Protein AF-A0A7C3QHN4-F1 (afdb_monomer)

Structure (mmCIF, N/CA/C/O backbone):
data_AF-A0A7C3QHN4-F1
#
_entry.id   AF-A0A7C3QHN4-F1
#
loop_
_atom_site.group_PDB
_atom_site.id
_atom_site.type_symbol
_atom_site.label_atom_id
_atom_site.label_alt_id
_atom_site.label_comp_id
_atom_site.label_asym_id
_atom_site.label_entity_id
_atom_site.label_seq_id
_atom_site.pdbx_PDB_ins_code
_atom_site.Cartn_x
_atom_site.Cartn_y
_atom_site.Cartn_z
_atom_site.occupancy
_atom_site.B_iso_or_equiv
_atom_site.auth_seq_id
_atom_site.auth_comp_id
_atom_site.auth_asym_id
_atom_site.auth_atom_id
_atom_site.pdbx_PDB_model_num
ATOM 1 N N . MET A 1 1 ? 18.497 22.407 0.314 1.00 33.38 1 MET A N 1
ATOM 2 C CA . MET A 1 1 ? 17.549 23.257 -0.436 1.00 33.38 1 MET A CA 1
ATOM 3 C C . MET A 1 1 ? 16.920 22.397 -1.523 1.00 33.38 1 MET A C 1
ATOM 5 O O . MET A 1 1 ? 17.581 22.090 -2.503 1.00 33.38 1 MET A O 1
ATOM 9 N N . PHE A 1 2 ? 15.707 21.903 -1.270 1.00 35.94 2 PHE A N 1
ATOM 10 C CA . PHE A 1 2 ? 14.905 21.131 -2.220 1.00 35.94 2 PHE A CA 1
ATOM 11 C C . PHE A 1 2 ? 14.189 22.095 -3.163 1.00 35.94 2 PHE A C 1
ATOM 13 O O . PHE A 1 2 ? 13.480 22.973 -2.686 1.00 35.94 2 PHE A O 1
ATOM 20 N N . PHE A 1 3 ? 14.322 21.897 -4.472 1.00 32.31 3 PHE A N 1
ATOM 21 C CA . PHE A 1 3 ? 13.380 22.427 -5.456 1.00 32.31 3 PHE A CA 1
ATOM 22 C C . PHE A 1 3 ? 13.149 21.355 -6.522 1.00 32.31 3 PHE A C 1
ATOM 24 O O . PHE A 1 3 ? 13.901 21.234 -7.483 1.00 32.31 3 PHE A O 1
ATOM 31 N N . PHE A 1 4 ? 12.113 20.543 -6.310 1.00 35.00 4 PHE A N 1
ATOM 32 C CA . PHE A 1 4 ? 11.527 19.675 -7.327 1.00 35.00 4 PHE A CA 1
ATOM 33 C C . PHE A 1 4 ? 10.265 20.388 -7.823 1.00 35.00 4 PHE A C 1
ATOM 35 O O . PHE A 1 4 ? 9.204 20.279 -7.214 1.00 35.00 4 PHE A O 1
ATOM 42 N N . PHE A 1 5 ? 10.399 21.188 -8.883 1.00 34.59 5 PHE A N 1
ATOM 43 C CA . PHE A 1 5 ? 9.253 21.734 -9.607 1.00 34.59 5 PHE A CA 1
ATOM 44 C C . PHE A 1 5 ? 9.023 20.883 -10.852 1.00 34.59 5 PHE A C 1
ATOM 46 O O . PHE A 1 5 ? 9.946 20.608 -11.619 1.00 34.59 5 PHE A O 1
ATOM 53 N N . GLY A 1 6 ? 7.791 20.404 -10.982 1.00 44.94 6 GLY A N 1
ATOM 54 C CA . GLY A 1 6 ? 7.388 19.438 -11.985 1.00 44.94 6 GLY A CA 1
ATOM 55 C C . GLY A 1 6 ? 7.555 19.918 -13.423 1.00 44.94 6 GLY A C 1
ATOM 56 O O . GLY A 1 6 ? 7.281 21.064 -13.766 1.00 44.94 6 GLY A O 1
ATOM 57 N N . VAL A 1 7 ? 7.889 18.956 -14.278 1.00 42.97 7 VAL A N 1
ATOM 58 C CA . VAL A 1 7 ? 7.444 18.921 -15.669 1.00 42.97 7 VAL A CA 1
ATOM 59 C C . VAL A 1 7 ? 6.961 17.497 -15.915 1.00 42.97 7 VAL A C 1
ATOM 61 O O . VAL A 1 7 ? 7.748 16.593 -16.194 1.00 42.97 7 VAL A O 1
ATOM 64 N N . PHE A 1 8 ? 5.655 17.275 -15.766 1.00 38.91 8 PHE A N 1
ATOM 65 C CA . PHE A 1 8 ? 5.013 16.059 -16.255 1.00 38.91 8 PHE A CA 1
ATOM 66 C C . PHE A 1 8 ? 5.017 16.158 -17.783 1.00 38.91 8 PHE A C 1
ATOM 68 O O . PHE A 1 8 ? 4.149 16.782 -18.393 1.00 38.91 8 PHE A O 1
ATOM 75 N N . ARG A 1 9 ? 6.076 15.646 -18.415 1.00 39.66 9 ARG A N 1
ATOM 76 C CA . ARG A 1 9 ? 6.180 15.636 -19.872 1.00 39.66 9 ARG A CA 1
ATOM 77 C C . ARG A 1 9 ? 5.215 14.579 -20.396 1.00 39.66 9 ARG A C 1
ATOM 79 O O . ARG A 1 9 ? 5.546 13.399 -20.435 1.00 39.66 9 ARG A O 1
ATOM 86 N N . VAL 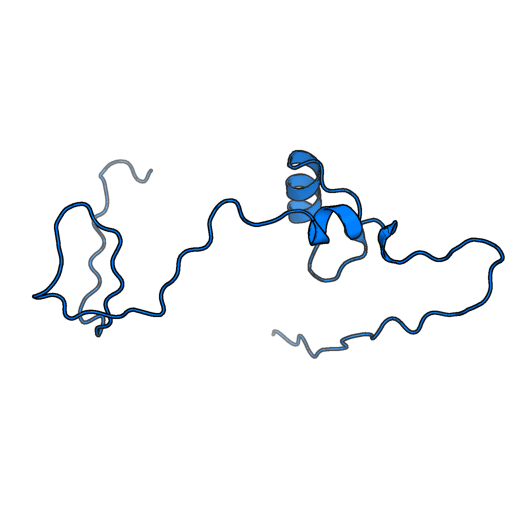A 1 10 ? 4.020 15.023 -20.783 1.00 45.78 10 VAL A N 1
ATOM 87 C CA . VAL A 1 10 ? 3.105 14.262 -21.638 1.00 45.78 10 VAL A CA 1
ATOM 88 C C . VAL A 1 10 ? 3.910 13.780 -22.843 1.00 45.78 10 VAL A C 1
ATOM 90 O O . VAL A 1 10 ? 4.475 14.587 -23.587 1.00 45.78 10 VAL A O 1
ATOM 93 N N . PHE A 1 11 ? 4.011 12.462 -23.001 1.00 45.03 11 PHE A N 1
ATOM 94 C CA . PHE A 1 11 ? 4.615 11.830 -24.167 1.00 45.03 11 PHE A CA 1
ATOM 95 C C . PHE A 1 11 ? 3.736 12.181 -25.380 1.00 45.03 11 PHE A C 1
ATOM 97 O O . PHE A 1 11 ? 2.720 11.542 -25.637 1.00 45.03 11 PHE A O 1
ATOM 104 N N . ARG A 1 12 ? 4.079 13.251 -26.109 1.00 42.66 12 ARG A N 1
ATOM 105 C CA . ARG A 1 12 ? 3.566 13.453 -27.469 1.00 42.66 12 ARG A CA 1
ATOM 106 C C . ARG A 1 12 ? 4.187 12.355 -28.320 1.00 42.66 12 ARG A C 1
ATOM 108 O O . ARG A 1 12 ? 5.395 12.366 -28.541 1.00 42.66 12 ARG A O 1
ATOM 115 N N . GLY A 1 13 ? 3.366 11.403 -28.751 1.00 43.72 13 GLY A N 1
ATOM 116 C CA . GLY A 1 13 ? 3.745 10.451 -29.783 1.00 43.72 13 GLY A CA 1
ATOM 117 C C . GLY A 1 13 ? 4.107 11.211 -31.055 1.00 43.72 13 GLY A C 1
ATOM 118 O O . GLY A 1 13 ? 3.241 11.809 -31.689 1.00 43.72 13 GLY A O 1
ATOM 119 N N . SER A 1 14 ? 5.391 11.217 -31.403 1.00 41.50 14 SER A N 1
ATOM 120 C CA . SER A 1 14 ? 5.860 11.582 -32.735 1.00 41.50 14 SER A CA 1
ATOM 121 C C . SER A 1 14 ? 5.533 10.415 -33.664 1.00 41.50 14 SER A C 1
ATOM 123 O O . SER A 1 14 ? 6.166 9.360 -33.601 1.00 41.50 14 SER A O 1
ATOM 125 N N . SER A 1 15 ? 4.501 10.578 -34.483 1.00 46.66 15 SER A N 1
ATOM 126 C CA . SER A 1 15 ? 4.131 9.650 -35.546 1.00 46.66 15 SER A CA 1
ATOM 127 C C . SER A 1 15 ? 5.070 9.837 -36.739 1.00 46.66 15 SER A C 1
ATOM 129 O O . SER A 1 15 ? 4.741 10.598 -37.642 1.00 46.66 15 SER A O 1
ATOM 131 N N . ASP A 1 16 ? 6.238 9.193 -36.738 1.00 51.97 16 ASP A N 1
ATOM 132 C CA . ASP A 1 16 ? 6.881 8.830 -38.008 1.00 51.97 16 ASP A CA 1
ATOM 133 C C . ASP A 1 16 ? 7.930 7.720 -37.832 1.00 51.97 16 ASP A C 1
ATOM 135 O O . ASP A 1 16 ? 9.086 7.966 -37.494 1.00 51.97 16 ASP A O 1
ATOM 139 N N . SER A 1 17 ? 7.505 6.465 -38.005 1.00 41.78 17 SER A N 1
ATOM 140 C CA . SER A 1 17 ? 8.362 5.343 -38.422 1.00 41.78 17 SER A CA 1
ATOM 141 C C . SER A 1 17 ? 7.480 4.143 -38.816 1.00 41.78 17 SER A C 1
ATOM 143 O O . SER A 1 17 ? 6.405 3.977 -38.240 1.00 41.78 17 SER A O 1
ATOM 145 N N . PRO A 1 18 ? 7.898 3.288 -39.771 1.00 53.28 18 PRO A N 1
ATOM 146 C CA . PRO A 1 18 ? 7.078 2.196 -40.314 1.00 53.28 18 PRO A CA 1
ATOM 147 C C . PRO A 1 18 ? 6.983 0.963 -39.391 1.00 53.28 18 PRO A C 1
ATOM 149 O O . PRO A 1 18 ? 6.596 -0.115 -39.836 1.00 53.28 18 PRO A O 1
ATOM 152 N N . VAL A 1 19 ? 7.331 1.103 -38.109 1.00 52.38 19 VAL A N 1
ATOM 153 C CA . VAL A 1 19 ? 7.165 0.068 -37.081 1.00 52.38 19 VAL A CA 1
ATOM 154 C C . VAL A 1 19 ? 6.038 0.478 -36.132 1.00 52.38 19 VAL A C 1
ATOM 156 O O . VAL A 1 19 ? 5.946 1.659 -35.794 1.00 52.38 19 VAL A O 1
ATOM 159 N N . PRO A 1 20 ? 5.174 -0.447 -35.672 1.00 50.66 20 PRO A N 1
ATOM 160 C CA . PRO A 1 20 ? 4.174 -0.123 -34.665 1.00 50.66 20 PRO A CA 1
ATOM 161 C C . PRO A 1 20 ? 4.888 0.401 -33.417 1.00 50.66 20 PRO A C 1
ATOM 163 O O . PRO A 1 20 ? 5.563 -0.349 -32.712 1.00 50.66 20 PRO A O 1
ATOM 166 N N . ASN A 1 21 ? 4.776 1.705 -33.172 1.00 68.44 21 ASN A N 1
ATOM 167 C CA . ASN A 1 21 ? 5.271 2.368 -31.973 1.00 68.44 21 ASN A CA 1
ATOM 168 C C . ASN A 1 21 ? 4.292 2.037 -30.838 1.00 68.44 21 ASN A C 1
ATOM 170 O O . ASN A 1 21 ? 3.496 2.873 -30.418 1.00 68.44 21 ASN A O 1
ATOM 174 N N . ASP A 1 22 ? 4.254 0.758 -30.464 1.00 84.69 22 ASP A N 1
ATOM 175 C CA . ASP A 1 22 ? 3.302 0.217 -29.505 1.00 84.69 22 ASP A CA 1
ATOM 176 C C . ASP A 1 22 ? 3.770 0.571 -28.085 1.00 84.69 22 ASP A C 1
ATOM 178 O O . ASP A 1 22 ? 4.768 0.010 -27.611 1.00 84.69 22 ASP A O 1
ATOM 182 N N . PRO A 1 23 ? 3.082 1.495 -27.389 1.00 84.81 23 PRO A N 1
ATOM 183 C CA . PRO A 1 23 ? 3.469 1.908 -26.045 1.00 84.81 23 PRO A CA 1
ATOM 184 C C . PRO A 1 23 ? 3.460 0.740 -25.051 1.00 84.81 23 PRO A C 1
ATOM 186 O O . PRO A 1 23 ? 4.186 0.781 -24.061 1.00 84.81 23 PRO A O 1
ATOM 189 N N . LEU A 1 24 ? 2.693 -0.322 -25.315 1.00 88.62 24 LEU A N 1
ATOM 190 C CA . LEU A 1 24 ? 2.580 -1.474 -24.424 1.00 88.62 24 LEU A CA 1
ATOM 191 C C . LEU A 1 24 ? 3.840 -2.346 -24.422 1.00 88.62 24 LEU A C 1
ATOM 193 O O . LEU A 1 24 ? 4.145 -2.984 -23.416 1.00 88.62 24 LEU A O 1
ATOM 197 N N . ARG A 1 25 ? 4.604 -2.340 -25.521 1.00 89.62 25 ARG A N 1
ATOM 198 C CA . ARG A 1 25 ? 5.847 -3.121 -25.662 1.00 89.62 25 ARG A CA 1
ATOM 199 C C . ARG A 1 25 ? 7.080 -2.366 -25.173 1.00 89.62 25 ARG A C 1
ATOM 201 O O . ARG A 1 25 ? 8.182 -2.911 -25.202 1.00 89.62 25 ARG A O 1
ATOM 208 N N . GLN A 1 26 ? 6.920 -1.115 -24.744 1.00 90.19 26 GLN A N 1
ATOM 209 C CA . GLN A 1 26 ? 8.019 -0.327 -24.199 1.00 90.19 26 GLN A CA 1
ATOM 210 C C . GLN A 1 26 ? 8.487 -0.909 -22.865 1.00 90.19 26 GLN A C 1
ATOM 212 O O . GLN A 1 26 ? 7.692 -1.413 -22.074 1.00 90.19 26 GLN A O 1
ATOM 217 N N . SER A 1 27 ? 9.792 -0.819 -22.609 1.00 90.94 27 SER A N 1
ATOM 218 C CA . SER A 1 27 ? 10.363 -1.283 -21.348 1.00 90.94 27 SER A CA 1
ATOM 219 C C . SER A 1 27 ? 9.958 -0.380 -20.182 1.00 90.94 27 SER A C 1
ATOM 221 O O . SER A 1 27 ? 9.986 0.850 -20.292 1.00 90.94 27 SER A O 1
ATOM 223 N N . VAL A 1 28 ? 9.678 -0.991 -19.030 1.00 92.19 28 VAL A N 1
ATOM 224 C CA . VAL A 1 28 ? 9.285 -0.294 -17.793 1.00 92.19 28 VAL A CA 1
ATOM 225 C C . VAL A 1 28 ? 10.336 0.691 -17.274 1.00 92.19 28 VAL A C 1
ATOM 227 O O . VAL A 1 28 ? 10.001 1.596 -16.518 1.00 92.19 28 VAL A O 1
ATOM 230 N N . GLN A 1 29 ? 11.599 0.574 -17.698 1.00 88.88 29 GLN A N 1
ATOM 231 C CA . GLN A 1 29 ? 12.677 1.489 -17.299 1.00 88.88 29 GLN A CA 1
ATOM 232 C C . GLN A 1 29 ? 12.457 2.941 -17.758 1.00 88.88 29 GLN A C 1
ATOM 234 O O . GLN A 1 29 ? 13.059 3.860 -17.209 1.00 88.88 29 GLN A O 1
ATOM 239 N N . PHE A 1 30 ? 11.630 3.149 -18.787 1.00 88.62 30 PHE A N 1
ATOM 240 C CA . PHE A 1 30 ? 11.320 4.480 -19.310 1.00 88.62 30 PHE A CA 1
ATOM 241 C C . PHE A 1 30 ? 10.130 5.132 -18.592 1.00 88.62 30 PHE A C 1
ATOM 243 O O . PHE A 1 30 ? 9.821 6.296 -18.860 1.00 88.62 30 PHE A O 1
ATOM 250 N N . LEU A 1 31 ? 9.472 4.413 -17.671 1.00 88.38 31 LEU A N 1
ATOM 251 C CA . LEU A 1 31 ? 8.383 4.959 -16.871 1.00 88.38 31 LEU A CA 1
ATOM 252 C C .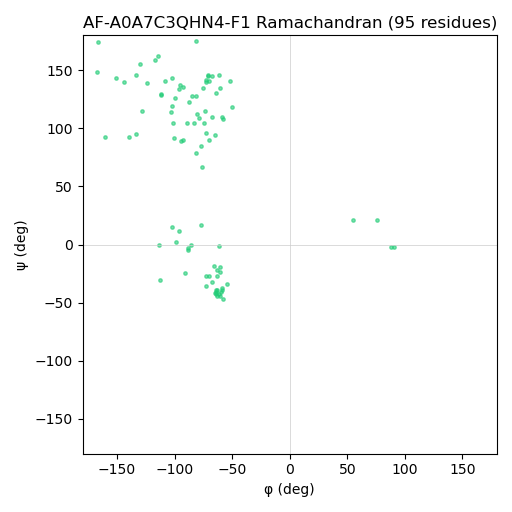 LEU A 1 31 ? 8.924 5.881 -15.766 1.00 88.38 31 LEU A C 1
ATOM 254 O O . LEU A 1 31 ? 9.854 5.518 -15.038 1.00 88.38 31 LEU A O 1
ATOM 258 N N . PRO A 1 32 ? 8.319 7.066 -15.577 1.00 87.56 32 PRO A N 1
ATOM 259 C CA . PRO A 1 32 ? 8.691 7.953 -14.485 1.00 87.56 32 PRO A CA 1
ATOM 260 C C . PRO A 1 32 ? 8.455 7.262 -13.133 1.00 87.56 32 PRO A C 1
ATOM 262 O O . PRO A 1 32 ? 7.421 6.642 -12.907 1.00 87.56 32 PRO A O 1
ATOM 265 N N . GLY A 1 33 ? 9.423 7.367 -12.220 1.00 87.56 33 GLY A N 1
ATOM 266 C CA . GLY A 1 33 ? 9.358 6.719 -10.902 1.00 87.56 33 GLY A CA 1
ATOM 267 C C . GLY A 1 33 ? 9.909 5.286 -10.851 1.00 87.56 33 GLY A C 1
ATOM 268 O O . GLY A 1 33 ? 9.985 4.710 -9.757 1.00 87.56 33 GLY A O 1
ATOM 269 N N . VAL A 1 34 ? 10.353 4.730 -11.987 1.00 92.25 34 VAL A N 1
ATOM 270 C CA . VAL A 1 34 ? 11.115 3.472 -12.055 1.00 92.25 34 VAL A CA 1
ATOM 271 C C . VAL A 1 34 ? 12.615 3.782 -12.067 1.00 92.25 34 VAL A C 1
ATOM 273 O O . VAL A 1 34 ? 13.239 3.963 -13.106 1.00 92.25 34 VAL A O 1
ATOM 276 N N . GLY A 1 35 ? 13.201 3.875 -10.872 1.00 90.81 35 GLY A N 1
ATOM 277 C CA . GLY A 1 35 ? 14.656 3.936 -10.693 1.00 90.81 35 GLY A CA 1
ATOM 278 C C . GLY A 1 35 ? 15.318 2.549 -10.753 1.00 90.81 35 GLY A C 1
ATOM 279 O O . GLY A 1 35 ? 14.616 1.537 -10.771 1.00 90.81 35 GLY A O 1
ATOM 280 N N . PRO A 1 36 ? 16.660 2.463 -10.696 1.00 91.25 36 PRO A N 1
ATOM 281 C CA . PRO A 1 36 ? 17.398 1.200 -10.833 1.00 91.25 36 PRO A CA 1
ATOM 282 C C . PRO A 1 36 ? 17.007 0.148 -9.784 1.00 91.25 36 PRO A C 1
ATOM 284 O O . PRO A 1 36 ? 16.853 -1.023 -10.115 1.00 91.25 36 PRO A O 1
ATOM 287 N N . ALA A 1 37 ? 16.766 0.567 -8.537 1.00 94.00 37 ALA A N 1
ATOM 288 C CA . ALA A 1 37 ? 16.323 -0.337 -7.474 1.00 94.00 37 ALA A CA 1
ATOM 289 C C . ALA A 1 37 ? 14.936 -0.939 -7.761 1.00 94.00 37 ALA A C 1
ATOM 291 O O . ALA A 1 37 ? 14.728 -2.136 -7.585 1.00 94.00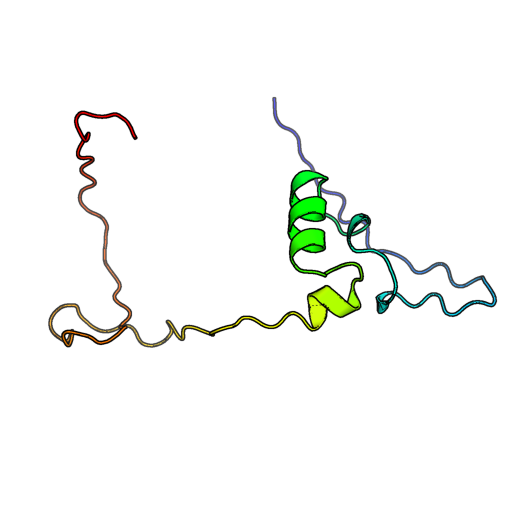 37 ALA A O 1
ATOM 292 N N . ARG A 1 38 ? 13.995 -0.120 -8.250 1.00 92.69 38 ARG A N 1
ATOM 293 C CA . ARG A 1 38 ? 12.641 -0.574 -8.592 1.00 92.69 38 ARG A CA 1
ATOM 294 C C . ARG A 1 38 ? 12.641 -1.422 -9.862 1.00 92.69 38 ARG A C 1
ATOM 296 O O . ARG A 1 38 ? 11.903 -2.394 -9.925 1.00 92.69 38 ARG A O 1
ATOM 303 N N . LEU A 1 39 ? 13.494 -1.107 -10.837 1.00 94.12 39 LEU A N 1
ATOM 304 C CA . LEU A 1 39 ? 13.666 -1.915 -12.045 1.00 94.12 39 LEU A CA 1
ATOM 305 C C . LEU A 1 39 ? 14.136 -3.336 -11.710 1.00 94.12 39 LEU A C 1
ATOM 307 O O . LEU A 1 39 ? 13.592 -4.299 -12.238 1.00 94.12 39 LEU A O 1
ATOM 311 N N . GLU A 1 40 ? 15.104 -3.471 -10.805 1.00 95.25 40 GLU A N 1
ATOM 312 C CA . GLU A 1 40 ? 15.574 -4.776 -10.329 1.00 95.25 40 GLU A CA 1
ATOM 313 C C . GLU A 1 40 ? 14.452 -5.566 -9.634 1.00 95.25 40 GLU A C 1
ATOM 315 O O . GLU A 1 40 ? 14.274 -6.755 -9.889 1.00 95.25 40 GLU A O 1
ATOM 320 N N . GLN A 1 41 ? 13.641 -4.904 -8.803 1.00 94.94 41 GLN A N 1
ATOM 321 C CA . GLN A 1 41 ? 12.476 -5.533 -8.170 1.00 94.94 41 GLN A CA 1
ATOM 322 C C . GLN A 1 41 ? 11.434 -5.992 -9.199 1.00 94.94 41 GLN A C 1
ATOM 324 O O . GLN A 1 41 ? 10.933 -7.108 -9.098 1.00 94.94 41 GLN A O 1
ATOM 329 N N . LEU A 1 42 ? 11.133 -5.160 -10.199 1.00 94.38 42 LEU A N 1
AT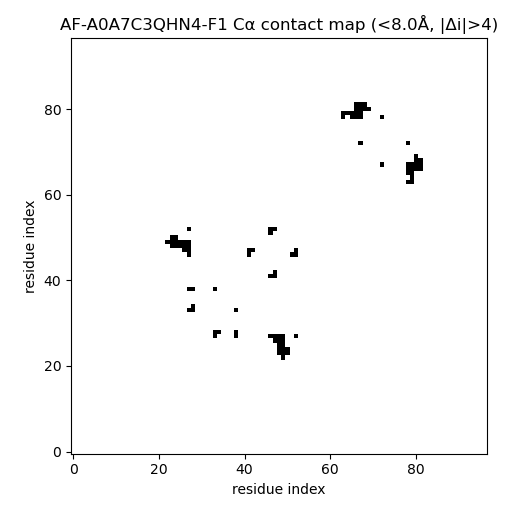OM 330 C CA . LEU A 1 42 ? 10.185 -5.489 -11.266 1.00 94.38 42 LEU A CA 1
ATOM 331 C C . LEU A 1 42 ? 10.675 -6.667 -12.117 1.00 94.38 42 LEU A C 1
ATOM 333 O O . LEU A 1 42 ? 9.906 -7.585 -12.385 1.00 94.38 42 LEU A O 1
ATOM 337 N N . ARG A 1 43 ? 11.971 -6.714 -12.443 1.00 94.19 43 ARG A N 1
ATOM 338 C CA . ARG A 1 43 ? 12.582 -7.846 -13.160 1.00 94.19 43 ARG A CA 1
ATOM 339 C C . ARG A 1 43 ? 12.512 -9.149 -12.375 1.00 94.19 43 ARG A C 1
ATOM 341 O O . ARG A 1 43 ? 12.228 -10.189 -12.957 1.00 94.19 43 ARG A O 1
ATOM 348 N N . ARG A 1 44 ? 12.702 -9.105 -11.051 1.00 95.00 44 ARG A N 1
ATOM 349 C CA . ARG A 1 44 ? 12.520 -10.286 -10.182 1.00 95.00 44 ARG A CA 1
ATOM 350 C C . ARG A 1 44 ? 11.083 -10.804 -10.178 1.00 95.00 44 ARG A C 1
ATOM 352 O O . ARG A 1 44 ? 10.880 -11.990 -9.947 1.00 95.00 44 ARG A O 1
ATOM 359 N N . LEU A 1 45 ? 10.110 -9.931 -10.435 1.00 93.19 45 LEU A N 1
ATOM 360 C CA . LEU A 1 45 ? 8.701 -10.289 -10.611 1.00 93.19 45 LEU A CA 1
ATOM 361 C C . LEU A 1 45 ? 8.362 -10.696 -12.058 1.00 93.19 45 LEU A C 1
ATOM 363 O O . LEU A 1 45 ? 7.215 -11.036 -12.327 1.00 93.19 45 LEU A O 1
ATOM 367 N N . GLY A 1 46 ? 9.333 -10.676 -12.980 1.00 94.06 46 GLY A N 1
ATOM 368 C CA . GLY A 1 46 ? 9.132 -10.989 -14.398 1.00 94.06 46 GLY A CA 1
ATOM 369 C C . GLY A 1 46 ? 8.453 -9.875 -15.201 1.00 94.06 46 GLY A C 1
ATOM 370 O O . GLY A 1 46 ? 7.873 -10.154 -16.243 1.00 94.06 46 GLY A O 1
ATOM 371 N N . LEU A 1 47 ? 8.490 -8.630 -14.717 1.00 95.25 47 LEU A N 1
ATOM 372 C CA . LEU A 1 47 ? 7.802 -7.486 -15.321 1.00 95.25 47 LEU A CA 1
ATOM 373 C C . LEU A 1 47 ? 8.803 -6.632 -16.110 1.00 95.25 47 LEU A C 1
ATOM 375 O O . LEU A 1 47 ? 9.602 -5.897 -15.518 1.00 95.25 47 LEU A O 1
ATOM 379 N N . GLU A 1 48 ? 8.770 -6.721 -17.442 1.00 94.06 48 GLU A N 1
ATOM 380 C CA . GLU A 1 48 ? 9.741 -6.047 -18.320 1.00 94.06 48 GLU A CA 1
ATOM 381 C C . GLU A 1 48 ? 9.123 -4.931 -19.162 1.00 94.06 48 GLU A C 1
ATOM 383 O O . GLU A 1 48 ? 9.795 -3.931 -19.457 1.00 94.06 48 GLU A O 1
ATOM 388 N N . THR A 1 49 ? 7.848 -5.077 -19.517 1.00 94.81 49 THR A N 1
ATOM 389 C CA . THR A 1 49 ? 7.115 -4.180 -20.412 1.00 94.81 49 THR A CA 1
ATOM 390 C C . THR A 1 49 ? 5.972 -3.443 -19.713 1.00 94.81 49 THR A C 1
ATOM 392 O O . THR A 1 49 ? 5.510 -3.824 -18.635 1.00 94.81 49 THR A O 1
ATOM 395 N N . VAL A 1 50 ? 5.497 -2.359 -20.332 1.00 92.94 50 VAL A N 1
ATOM 396 C CA . VAL A 1 50 ? 4.313 -1.620 -19.860 1.00 92.94 50 VAL A CA 1
ATOM 397 C C . VAL A 1 50 ? 3.079 -2.531 -19.811 1.00 92.94 50 VAL A C 1
ATOM 399 O O . VAL A 1 50 ? 2.290 -2.422 -18.872 1.00 92.94 50 VAL A O 1
ATOM 402 N N . ALA A 1 51 ? 2.926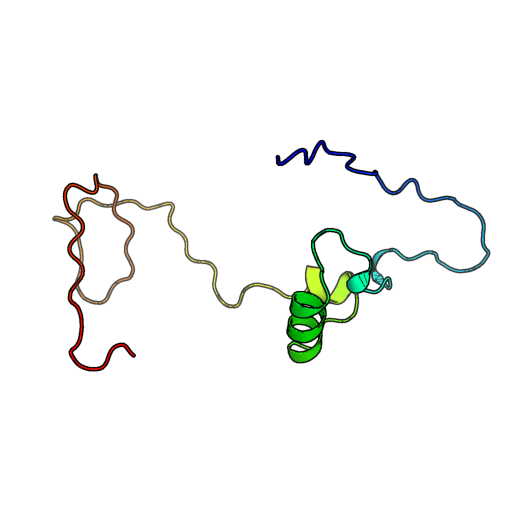 -3.449 -20.771 1.00 94.19 51 ALA A N 1
ATOM 403 C CA . ALA A 1 51 ? 1.856 -4.444 -20.760 1.00 94.19 51 ALA A CA 1
ATOM 404 C C . ALA A 1 51 ? 1.897 -5.309 -19.493 1.00 94.19 51 ALA A C 1
ATOM 406 O O . ALA A 1 51 ? 0.872 -5.464 -18.831 1.00 94.19 51 ALA A O 1
ATOM 407 N N . ASP A 1 52 ? 3.079 -5.805 -19.119 1.00 94.38 52 ASP A N 1
ATOM 408 C CA . ASP A 1 52 ? 3.235 -6.669 -17.945 1.00 94.38 52 ASP A CA 1
ATOM 409 C C . ASP A 1 52 ? 2.774 -5.957 -16.671 1.00 94.38 52 ASP A C 1
ATOM 411 O O . ASP A 1 52 ? 2.068 -6.546 -15.862 1.00 94.38 52 ASP A O 1
ATOM 415 N N . LEU A 1 53 ? 3.094 -4.667 -16.513 1.00 92.62 53 LEU A N 1
ATOM 416 C CA . LEU A 1 53 ? 2.635 -3.877 -15.365 1.00 92.62 53 LEU A CA 1
ATOM 417 C C . LEU A 1 53 ? 1.117 -3.696 -15.330 1.00 92.62 53 LEU A C 1
ATOM 419 O O . LEU A 1 53 ? 0.525 -3.760 -14.255 1.00 92.62 53 LEU A O 1
ATOM 423 N N . LEU A 1 54 ? 0.491 -3.443 -16.481 1.00 92.81 54 LEU A N 1
ATOM 424 C CA . LEU A 1 54 ? -0.958 -3.239 -16.562 1.00 92.81 54 LEU A CA 1
ATOM 425 C C . LEU A 1 54 ? -1.735 -4.518 -16.244 1.00 92.81 54 LEU A C 1
ATOM 427 O O . LEU A 1 54 ? -2.824 -4.447 -15.676 1.00 92.81 54 LEU A O 1
ATOM 431 N N . PHE A 1 55 ? -1.171 -5.675 -16.593 1.00 94.06 55 PHE A N 1
ATOM 432 C CA . PHE A 1 55 ? -1.782 -6.980 -16.352 1.00 94.06 55 PHE A CA 1
ATOM 433 C C . PHE A 1 55 ? -1.247 -7.691 -15.100 1.00 94.06 55 PHE A C 1
ATOM 435 O O . PHE A 1 55 ? -1.705 -8.788 -14.777 1.00 94.06 55 PHE A O 1
ATOM 442 N N . TYR A 1 56 ? -0.346 -7.058 -14.344 1.00 93.88 56 TYR A N 1
ATOM 443 C CA . TYR A 1 56 ? 0.075 -7.522 -13.025 1.00 93.88 56 TYR A CA 1
ATOM 444 C C . TYR A 1 56 ? -0.941 -7.097 -11.962 1.00 93.88 56 TYR A C 1
ATOM 446 O O . TYR A 1 56 ? -0.781 -6.103 -11.250 1.00 93.88 56 TYR A O 1
ATOM 454 N N . LEU A 1 57 ? -2.039 -7.847 -11.897 1.00 94.06 57 LEU A N 1
ATOM 455 C CA . LEU A 1 57 ? -3.146 -7.557 -10.996 1.00 94.06 57 LEU A CA 1
ATOM 456 C C . LEU A 1 57 ? -2.765 -7.826 -9.525 1.00 94.06 57 LEU A C 1
ATOM 458 O O . LEU A 1 57 ? -2.036 -8.780 -9.234 1.00 94.06 57 LEU A O 1
ATOM 462 N N . PRO A 1 58 ? -3.280 -7.026 -8.574 1.00 92.38 58 PRO A N 1
ATOM 463 C CA . PRO A 1 58 ? -3.192 -7.317 -7.150 1.00 92.38 58 PRO A CA 1
ATOM 464 C C . PRO A 1 58 ? -3.685 -8.727 -6.819 1.00 92.38 58 PRO A C 1
ATOM 466 O O . PRO A 1 58 ? -4.697 -9.189 -7.343 1.00 92.38 58 PRO A O 1
ATOM 469 N N . ARG A 1 59 ? -2.990 -9.394 -5.892 1.00 91.75 59 ARG A N 1
ATOM 470 C CA . ARG A 1 59 ? -3.379 -10.729 -5.412 1.00 91.75 59 ARG A CA 1
ATOM 471 C C . ARG A 1 59 ? -4.727 -10.714 -4.688 1.00 91.75 59 ARG A C 1
ATOM 473 O O . ARG A 1 59 ? -5.508 -11.646 -4.841 1.00 91.75 59 ARG A O 1
ATOM 480 N N . THR A 1 60 ? -4.964 -9.669 -3.902 1.00 92.75 60 THR A N 1
ATOM 481 C CA . THR A 1 60 ? -6.177 -9.476 -3.110 1.00 92.75 60 THR A CA 1
ATOM 482 C C . THR A 1 60 ? -6.514 -7.992 -3.109 1.00 92.75 60 THR A C 1
ATOM 484 O O . THR A 1 60 ? -5.617 -7.157 -2.990 1.00 92.75 60 THR A O 1
ATOM 487 N N . TYR A 1 61 ? -7.800 -7.677 -3.226 1.00 90.38 61 TYR A N 1
ATOM 488 C CA . TYR A 1 61 ? -8.333 -6.346 -2.968 1.00 90.38 61 TYR A CA 1
ATOM 489 C C . TYR A 1 61 ? -9.003 -6.364 -1.599 1.00 90.38 61 TYR A C 1
ATOM 491 O O . TYR A 1 61 ? -9.929 -7.140 -1.376 1.00 90.38 61 TYR A O 1
ATOM 499 N N . GLU A 1 62 ? -8.513 -5.540 -0.682 1.00 89.81 62 GLU A N 1
ATOM 500 C CA . GLU A 1 62 ? -9.162 -5.321 0.607 1.00 89.81 62 GLU A CA 1
ATOM 501 C C . GLU A 1 62 ? -10.188 -4.195 0.449 1.00 89.81 62 GLU A C 1
ATOM 503 O O . GLU A 1 62 ? -9.844 -3.092 0.019 1.00 89.81 62 GLU A O 1
ATOM 508 N N . ASP A 1 63 ? -11.452 -4.477 0.766 1.00 90.12 63 ASP A N 1
ATOM 509 C CA . ASP A 1 63 ? -12.511 -3.469 0.777 1.00 90.12 63 ASP A CA 1
ATOM 510 C C . ASP A 1 63 ? -12.594 -2.821 2.164 1.00 90.12 63 ASP A C 1
ATOM 512 O O . ASP A 1 63 ? -13.088 -3.412 3.126 1.00 90.12 63 ASP A O 1
ATOM 516 N N . LEU A 1 64 ? -12.090 -1.590 2.258 1.00 92.19 64 LEU A N 1
ATOM 517 C CA . LEU A 1 64 ? -12.067 -0.799 3.490 1.00 92.19 64 LEU A CA 1
ATOM 518 C C . LEU A 1 64 ? -13.253 0.179 3.597 1.00 92.19 64 LEU A C 1
ATOM 520 O O . LEU A 1 64 ? -13.252 1.065 4.451 1.00 92.19 64 LEU A O 1
ATOM 524 N N . THR A 1 65 ? -14.270 0.048 2.738 1.00 93.31 65 THR A N 1
ATOM 525 C CA . THR A 1 65 ? -15.434 0.957 2.707 1.00 93.31 65 THR A CA 1
ATOM 526 C C . THR A 1 65 ? -16.336 0.784 3.934 1.00 93.31 65 THR A C 1
ATOM 528 O O . THR A 1 65 ? -17.013 1.720 4.365 1.00 93.31 65 THR A O 1
ATOM 531 N N . HIS A 1 66 ? -16.342 -0.409 4.530 1.00 91.94 66 HIS A N 1
ATOM 532 C CA . HIS A 1 66 ? -17.197 -0.749 5.664 1.00 91.94 66 HIS A CA 1
ATOM 533 C C . HIS A 1 66 ? -16.500 -0.494 7.001 1.00 91.94 66 HIS A C 1
ATOM 535 O O . HIS A 1 66 ? -15.861 -1.378 7.571 1.00 91.94 66 HIS A O 1
ATOM 541 N N . VAL A 1 67 ? -16.667 0.723 7.518 1.00 94.88 67 VAL A N 1
ATOM 542 C CA . VAL A 1 67 ? -16.191 1.106 8.852 1.00 94.88 67 VAL A CA 1
ATOM 543 C C . VAL A 1 67 ? -17.220 0.714 9.913 1.00 94.88 67 VAL A C 1
ATOM 545 O O . VAL A 1 67 ? -18.391 1.086 9.825 1.00 94.88 67 VAL A O 1
ATOM 548 N N . CYS A 1 68 ? -16.782 -0.006 10.943 1.00 94.31 68 CYS A N 1
ATOM 549 C CA . CYS A 1 68 ? -17.599 -0.372 12.096 1.00 94.31 68 CYS A CA 1
ATOM 550 C C . CYS A 1 68 ? -17.049 0.242 13.393 1.00 94.31 68 CYS A C 1
ATOM 552 O O . CYS A 1 68 ? -15.889 0.646 13.483 1.00 94.31 68 CYS A O 1
ATOM 554 N N . ALA A 1 69 ? -17.907 0.348 14.410 1.00 94.62 69 ALA A N 1
ATOM 555 C CA . ALA A 1 69 ? -17.479 0.766 15.738 1.00 94.62 69 ALA A CA 1
ATOM 556 C C . ALA A 1 69 ? -16.657 -0.348 16.402 1.00 94.62 69 ALA A C 1
ATOM 558 O O . ALA A 1 69 ? -16.985 -1.522 16.256 1.00 94.62 69 ALA A O 1
ATOM 559 N N . ILE A 1 70 ? -15.656 0.025 17.204 1.00 93.94 70 ILE A N 1
ATOM 560 C CA . ILE A 1 70 ? -14.763 -0.924 17.899 1.00 93.94 70 ILE A CA 1
ATOM 561 C C . ILE A 1 70 ? -15.550 -1.941 18.747 1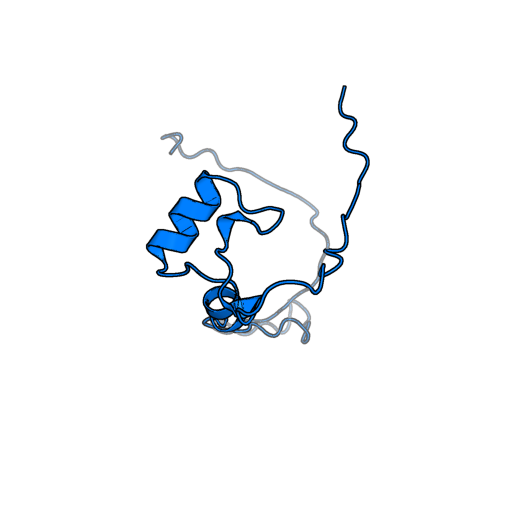.00 93.94 70 ILE A C 1
ATOM 563 O O . ILE A 1 70 ? -15.171 -3.103 18.838 1.00 93.94 70 ILE A O 1
ATOM 567 N N . VAL A 1 71 ? -16.678 -1.524 19.331 1.00 96.00 71 VAL A N 1
ATOM 568 C CA . VAL A 1 71 ? -17.557 -2.390 20.139 1.00 96.00 71 VAL A CA 1
ATOM 569 C C . VAL A 1 71 ? -18.228 -3.515 19.334 1.00 96.00 71 VAL A C 1
ATOM 571 O O . VAL A 1 71 ? -18.658 -4.503 19.917 1.00 96.00 71 VAL A O 1
ATOM 574 N N . ASN A 1 72 ? -18.286 -3.393 18.007 1.00 95.75 72 ASN A N 1
ATOM 575 C CA . ASN A 1 72 ? 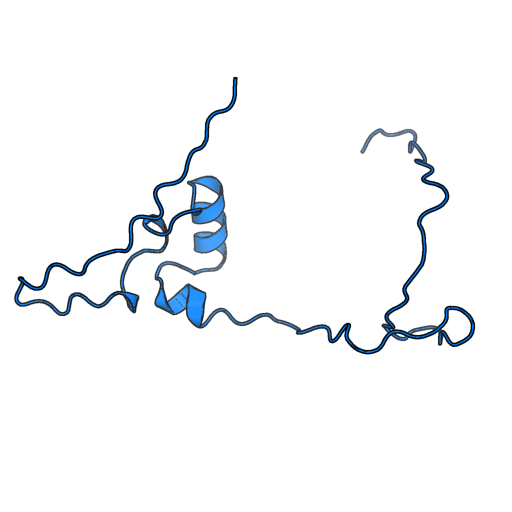-18.936 -4.347 17.106 1.00 95.75 72 ASN A CA 1
ATOM 576 C C . ASN A 1 72 ? -17.931 -5.261 16.379 1.00 95.75 72 ASN A C 1
ATOM 578 O O . ASN A 1 72 ? -18.283 -5.875 15.372 1.00 95.75 72 ASN A O 1
ATOM 582 N N . LEU A 1 73 ? -16.678 -5.313 16.837 1.00 94.69 73 LEU A N 1
ATOM 583 C CA . LEU A 1 73 ? -15.659 -6.180 16.253 1.00 94.69 73 LEU A CA 1
ATOM 584 C C . LEU A 1 73 ? -15.895 -7.651 16.610 1.00 94.69 73 LEU A C 1
ATOM 586 O O . LEU A 1 73 ? -16.215 -7.992 17.750 1.00 94.69 73 LEU A O 1
ATOM 590 N N . THR A 1 74 ? -15.647 -8.521 15.638 1.00 96.06 74 THR A N 1
ATOM 591 C CA . THR A 1 74 ? -15.736 -9.974 15.749 1.00 96.06 74 THR A CA 1
ATOM 592 C C . THR A 1 74 ? -14.336 -10.573 15.656 1.00 96.06 74 THR A C 1
ATOM 594 O O . THR A 1 74 ? -13.558 -10.280 14.748 1.00 96.06 74 THR A O 1
ATOM 597 N N . ALA A 1 75 ? -13.986 -11.437 16.609 1.00 94.69 75 ALA A N 1
ATOM 598 C CA . ALA A 1 75 ? -12.668 -12.059 16.639 1.00 94.69 75 ALA A CA 1
ATOM 599 C C . ALA A 1 75 ? -12.445 -12.968 15.418 1.00 94.69 75 ALA A C 1
ATOM 601 O O . ALA A 1 75 ? -13.255 -13.847 15.133 1.00 94.69 75 ALA A O 1
ATOM 602 N N . GLY A 1 76 ? -11.305 -12.788 14.748 1.00 94.25 76 GLY A N 1
ATOM 603 C CA . GLY A 1 76 ? -10.911 -13.586 13.584 1.00 94.25 76 GLY A CA 1
ATOM 604 C C . GLY A 1 76 ? -11.362 -13.023 12.234 1.00 94.25 76 GLY A C 1
ATOM 605 O O . GLY A 1 76 ? -10.996 -13.594 11.209 1.00 94.25 76 GLY A O 1
ATOM 606 N N . GLU A 1 77 ? -12.093 -11.907 12.213 1.00 92.56 77 GLU A N 1
ATOM 607 C CA . GLU A 1 77 ? -12.515 -11.233 10.982 1.00 92.56 77 GLU A CA 1
ATOM 608 C C . GLU A 1 77 ? -11.660 -9.991 10.695 1.00 92.56 77 GLU A C 1
ATOM 610 O O . GLU A 1 77 ? -11.263 -9.258 11.603 1.00 92.56 77 GLU A O 1
ATOM 615 N N . LEU A 1 78 ? -11.375 -9.740 9.412 1.00 92.06 78 LEU A N 1
ATOM 616 C CA . LEU A 1 78 ? -10.766 -8.487 8.970 1.00 9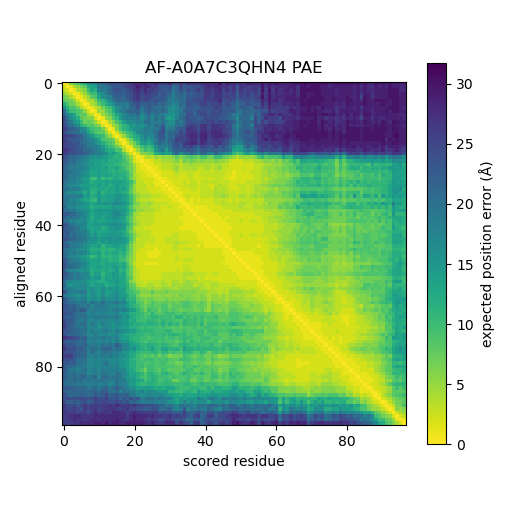2.06 78 LEU A CA 1
ATOM 617 C C . LEU A 1 78 ? -11.865 -7.423 8.868 1.00 92.06 78 LEU A C 1
ATOM 619 O O . LEU A 1 78 ? -12.738 -7.516 8.007 1.00 92.06 78 LEU A O 1
ATOM 623 N N . GLN A 1 79 ? -11.826 -6.420 9.743 1.00 94.81 79 GLN A N 1
ATOM 624 C CA . GLN A 1 79 ? -12.825 -5.351 9.800 1.00 94.81 79 GLN A CA 1
ATOM 625 C C . GLN A 1 79 ? -12.152 -3.979 9.898 1.00 94.81 79 GLN A C 1
ATOM 627 O O . GLN A 1 79 ? -11.110 -3.828 10.539 1.00 94.81 79 GLN A O 1
ATOM 632 N N . THR A 1 80 ? -12.764 -2.966 9.282 1.00 96.38 80 THR A N 1
ATOM 633 C CA . THR A 1 80 ? -12.235 -1.595 9.271 1.00 96.38 80 THR A CA 1
ATOM 634 C C . THR A 1 80 ? -12.825 -0.785 10.424 1.00 96.38 80 THR A C 1
ATOM 636 O O . THR A 1 80 ? -14.033 -0.818 10.663 1.00 96.38 80 THR A O 1
ATOM 639 N N . VAL A 1 81 ? -11.982 -0.022 11.123 1.00 95.69 81 VAL A N 1
ATOM 640 C CA . VAL A 1 81 ? -12.372 0.910 12.195 1.00 95.69 81 VAL A CA 1
ATOM 641 C C . VAL A 1 81 ? -11.740 2.280 11.964 1.00 95.69 81 VAL A C 1
ATOM 643 O O . VAL A 1 81 ? -10.695 2.389 11.325 1.00 95.69 81 VAL A O 1
ATOM 646 N N . GLN A 1 82 ? -12.352 3.330 12.508 1.00 95.38 82 GLN A N 1
ATOM 647 C CA . GLN A 1 82 ? -11.823 4.693 12.478 1.00 95.38 82 GLN A CA 1
ATOM 648 C C . GLN A 1 82 ? -11.706 5.228 13.907 1.00 95.38 82 GLN A C 1
ATOM 650 O O . GLN A 1 82 ? -12.601 5.027 14.727 1.00 95.38 82 GLN A O 1
ATOM 655 N N . GLY A 1 83 ? -10.613 5.929 14.200 1.00 93.44 83 GLY A N 1
ATOM 656 C CA . GLY A 1 83 ? -10.372 6.530 15.506 1.00 93.44 83 GLY A CA 1
ATOM 657 C C . GLY A 1 83 ? -9.226 7.533 15.471 1.00 93.44 83 GLY A C 1
ATOM 658 O O . GLY A 1 83 ? -8.552 7.693 14.453 1.00 93.44 83 GLY A O 1
ATOM 659 N N . GLU A 1 84 ? -9.021 8.211 16.593 1.00 96.06 84 GLU A N 1
ATOM 660 C CA . GLU A 1 84 ? -7.904 9.128 16.799 1.00 96.06 84 GLU A CA 1
ATOM 661 C C . GLU A 1 84 ? -6.749 8.402 17.496 1.00 96.06 84 GLU A C 1
ATOM 663 O O . GLU A 1 84 ? -6.953 7.638 18.441 1.00 96.06 84 GLU A O 1
ATOM 668 N N . VAL A 1 85 ? -5.524 8.647 17.034 1.00 95.00 85 VAL A N 1
ATOM 669 C CA . VAL A 1 85 ? -4.318 8.133 17.687 1.00 95.00 85 VAL A CA 1
ATOM 670 C C . VAL A 1 85 ? -3.954 9.074 18.833 1.00 95.00 85 VAL A C 1
ATOM 672 O O . VAL A 1 85 ? -3.438 10.162 18.598 1.00 95.00 85 VAL A O 1
ATOM 675 N N . VAL A 1 86 ? -4.222 8.649 20.069 1.00 97.19 86 VAL A N 1
ATOM 676 C CA . VAL A 1 86 ? -3.986 9.463 21.280 1.00 97.19 86 VAL A CA 1
ATOM 677 C C . VAL A 1 86 ? -2.605 9.258 21.905 1.00 97.19 86 VAL A C 1
ATOM 679 O O . VAL A 1 86 ? -2.100 10.138 22.594 1.00 97.19 86 VAL A O 1
ATOM 682 N N . GLU A 1 87 ? -1.974 8.109 21.665 1.00 95.06 87 GLU A N 1
ATOM 683 C CA . GLU A 1 87 ? -0.668 7.761 22.223 1.00 95.06 87 GLU A CA 1
ATOM 684 C C . GLU A 1 87 ? 0.075 6.819 21.269 1.00 95.06 87 GLU A C 1
ATOM 686 O O . GLU A 1 87 ? -0.527 5.945 20.643 1.00 95.06 87 GLU A O 1
ATOM 691 N N . ILE A 1 88 ? 1.395 6.983 21.168 1.00 93.56 88 ILE A N 1
ATOM 692 C CA . ILE A 1 88 ? 2.285 6.055 20.468 1.00 93.56 88 ILE A CA 1
ATOM 693 C C . ILE A 1 88 ? 3.411 5.694 21.434 1.00 93.56 88 ILE A C 1
ATOM 695 O O . ILE A 1 88 ? 4.224 6.546 21.790 1.00 93.56 88 ILE A O 1
ATOM 699 N N . ALA A 1 89 ? 3.480 4.425 21.829 1.00 89.75 89 ALA A N 1
ATOM 700 C CA . ALA A 1 89 ? 4.558 3.896 22.653 1.00 89.75 89 ALA A CA 1
ATOM 701 C C . ALA A 1 89 ? 5.413 2.917 21.838 1.00 89.75 89 ALA A C 1
ATOM 703 O O . ALA A 1 89 ? 4.903 1.975 21.233 1.00 89.75 89 ALA A O 1
ATOM 704 N N . GLY A 1 90 ? 6.730 3.123 21.839 1.00 87.56 90 GLY A N 1
ATOM 705 C CA . GLY A 1 90 ? 7.695 2.173 21.291 1.00 87.56 90 GLY A CA 1
ATOM 706 C C . GLY A 1 90 ? 8.264 1.299 22.403 1.00 87.56 90 GLY A C 1
ATOM 707 O O . GLY A 1 90 ? 8.665 1.809 23.448 1.00 87.56 90 GLY A O 1
ATOM 708 N N . ARG A 1 91 ? 8.338 -0.017 22.189 1.00 81.94 91 ARG A N 1
ATOM 709 C CA . ARG A 1 91 ? 9.078 -0.914 23.083 1.00 81.94 91 ARG A CA 1
ATOM 710 C C . ARG A 1 91 ? 10.396 -1.276 22.406 1.00 81.94 91 ARG A C 1
ATOM 712 O O . ARG A 1 91 ? 10.383 -1.920 21.364 1.00 81.94 91 ARG A O 1
ATOM 719 N N . SER A 1 92 ? 11.522 -0.849 22.978 1.00 74.31 92 SER A N 1
ATOM 720 C CA . SER A 1 92 ? 12.835 -1.294 22.504 1.00 74.31 92 SER A CA 1
ATOM 721 C C . SER A 1 92 ? 13.038 -2.743 22.941 1.00 74.31 92 SER A C 1
ATOM 723 O O . SER A 1 92 ? 13.064 -3.029 24.141 1.00 74.31 92 SER A O 1
ATOM 725 N N . LEU A 1 93 ? 13.118 -3.669 21.985 1.00 77.12 93 LEU A N 1
ATOM 726 C CA . LEU A 1 93 ? 13.579 -5.024 22.270 1.00 77.12 93 LEU A CA 1
ATOM 727 C C . LEU A 1 93 ? 15.092 -4.965 22.510 1.00 77.12 93 LEU A C 1
ATOM 729 O O . LEU A 1 93 ? 15.809 -4.250 21.814 1.00 77.12 93 LEU A O 1
ATOM 733 N N . ALA A 1 94 ? 15.575 -5.728 23.491 1.00 74.19 94 ALA A N 1
ATOM 734 C CA . ALA A 1 94 ? 16.957 -5.680 23.976 1.00 74.19 94 ALA A CA 1
ATOM 735 C C . ALA A 1 94 ? 18.038 -6.035 22.929 1.00 74.19 94 ALA A C 1
ATOM 737 O O . ALA A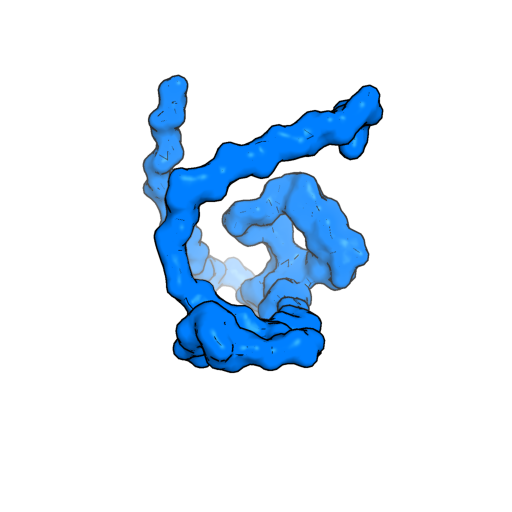 1 94 ? 19.219 -5.970 23.250 1.00 74.19 94 ALA A O 1
ATOM 738 N N . ASP A 1 95 ? 17.654 -6.385 21.698 1.00 73.50 95 ASP A N 1
ATOM 739 C CA . ASP A 1 95 ? 18.564 -6.823 20.636 1.00 73.50 95 ASP A CA 1
ATOM 740 C C . ASP A 1 95 ? 18.649 -5.857 19.436 1.00 73.50 95 ASP A C 1
ATOM 742 O O . ASP A 1 95 ? 19.405 -6.108 18.504 1.00 73.50 95 ASP A O 1
ATOM 746 N N . GLY A 1 96 ? 17.910 -4.736 19.428 1.00 65.31 96 GLY A N 1
ATOM 747 C CA . GLY A 1 96 ? 18.025 -3.714 18.368 1.00 65.31 96 GLY A CA 1
ATOM 748 C C . GLY A 1 96 ? 17.834 -4.232 16.930 1.00 65.31 96 GLY A C 1
ATOM 749 O O . GLY A 1 96 ? 18.309 -3.598 15.986 1.00 65.31 96 GLY A O 1
ATOM 750 N N . ARG A 1 97 ? 17.175 -5.385 16.783 1.00 55.25 97 ARG A N 1
ATOM 751 C CA . ARG A 1 97 ? 16.871 -6.092 15.538 1.00 55.25 97 ARG A CA 1
ATOM 752 C C . ARG A 1 97 ? 15.370 -6.227 15.364 1.00 55.25 97 ARG A C 1
ATOM 754 O O . ARG A 1 97 ? 14.684 -6.443 16.390 1.00 55.25 97 ARG A O 1
#

Mean predicted aligned error: 12.31 Å

Secondary structure (DSSP, 8-state):
-----------------SS---GGGSBGGGSTT--HHHHHHHHHTT--BHHHHHH---S-------B--GGG--TTS--B-------------TT--

Sequence (97 aa):
MFFFFGVFRVFRGSSDSPVPNDPLRQSVQFLPGVGPARLEQLRRLGLETVADLLFYLPRTYEDLTHVCAIVNLTAGELQTVQGEVVEIAGRSLADGR

Solvent-accessible surface area (backbone atoms only — not comparable to full-atom values): 6984 Å² total; per-residue (Å²): 138,89,81,90,76,87,77,87,75,74,82,74,82,80,89,82,68,102,57,88,84,52,72,48,75,36,54,44,71,78,41,90,92,41,47,75,72,52,44,52,54,34,49,77,72,71,39,58,26,41,45,46,58,75,69,59,68,76,94,71,85,84,83,71,84,62,66,47,62,81,93,73,67,59,92,94,60,93,78,36,67,83,84,83,88,88,78,86,86,86,80,85,61,99,75,86,121

Radius of gyration: 22.5 Å; Cα contacts (8 Å, |Δi|>4): 47; chains: 1; bounding box: 38×37×64 Å

Nearest PDB structures (foldseek):
  4r8u-assembly2_B  TM=8.254E-01  e=6.115E-01  Escherichia coli K-12
  7ane-assembly1_As  TM=8.528E-01  e=3.906E+00  Leishmania major
  7aoi-assembly1_BS  TM=7.359E-01  e=3.154E+00  Trypanosoma brucei

pLDDT: mean 80.65, std 20.67, range [32.31, 97.19]

Foldseek 3Di:
DDDDDDDPPDPPDPPDDPDPPDQQADFPCPDPPCDPVNSVVCVVVVHTGNVSVVPVDDPDDDDQVAEDDPVPDDPPDDHHHDDDDPDDDDDDDPPND